Protein AF-A0A374BPC2-F1 (afdb_monomer_lite)

Foldseek 3Di:
DQADEPVNLVPDPDDPVQLVQLQAFQPVQPPDWDQDPQQFIDRPDDDGQAGPVCCVSGNVVCCRDCVHNGRQFLCPQPVSVPPPSRSSDHGDDVVCVVVVHHRHPVVVVVVVVVD

Sequence (115 aa):
MMCYSIQDILSMSVQCKEMIRNEWINFNYWGDLYINDKGDLMQNFNSVLGNLMDWSNVHLENLLSDESLWSMVRRKAKFCSRCLFRNVCPPVSYTEKVLDITFCEFFNDKNKYEM

pLDDT: mean 86.87, std 12.34, range [39.56, 95.69]

Radius of gyration: 16.73 Å; chains: 1; bounding box: 41×38×42 Å

Structure (mmCIF, N/CA/C/O backbone):
data_AF-A0A374BPC2-F1
#
_entry.id   AF-A0A374BPC2-F1
#
loop_
_atom_site.group_PDB
_atom_site.id
_atom_site.type_symbol
_atom_site.label_atom_id
_atom_site.label_alt_id
_atom_site.label_comp_id
_atom_site.label_asym_id
_atom_site.label_entity_id
_atom_site.label_seq_id
_atom_site.pdbx_PDB_ins_code
_atom_site.Cartn_x
_atom_site.Cartn_y
_atom_site.Cartn_z
_atom_site.occupancy
_atom_site.B_iso_or_equiv
_atom_site.auth_seq_id
_atom_site.auth_comp_id
_atom_site.auth_asym_id
_atom_site.auth_atom_id
_atom_site.pdbx_PDB_model_num
ATOM 1 N N . MET A 1 1 ? -18.213 12.174 4.230 1.00 53.31 1 MET A N 1
ATOM 2 C CA . MET A 1 1 ? -16.794 11.915 3.898 1.00 53.31 1 MET A CA 1
ATOM 3 C C . MET A 1 1 ? -16.577 10.419 4.062 1.00 53.31 1 MET A C 1
ATOM 5 O O . MET A 1 1 ? -17.046 9.909 5.066 1.00 53.31 1 MET A O 1
ATOM 9 N N . MET A 1 2 ? -15.991 9.701 3.094 1.00 68.75 2 MET A N 1
ATOM 10 C CA . MET A 1 2 ? -15.708 8.264 3.270 1.00 68.75 2 MET A CA 1
ATOM 11 C C . MET A 1 2 ? -14.602 8.112 4.322 1.00 68.75 2 ME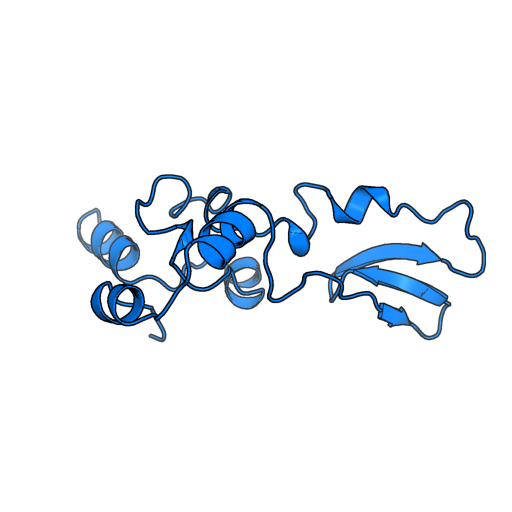T A C 1
ATOM 13 O O . MET A 1 2 ? -13.442 8.392 4.042 1.00 68.75 2 MET A O 1
ATOM 17 N N . CYS A 1 3 ? -14.964 7.763 5.551 1.00 85.50 3 CYS A N 1
ATOM 18 C CA . CYS A 1 3 ? -14.052 7.523 6.666 1.00 85.50 3 CYS A CA 1
ATOM 19 C C . CYS A 1 3 ? -14.531 6.285 7.418 1.00 85.50 3 CYS A C 1
ATOM 21 O O . CYS A 1 3 ? -15.731 6.042 7.473 1.00 85.50 3 CYS A O 1
ATOM 23 N N . TYR A 1 4 ? -13.602 5.516 7.984 1.00 88.81 4 TYR A N 1
ATOM 24 C CA . TYR A 1 4 ? -13.958 4.361 8.802 1.00 88.81 4 TYR A CA 1
ATOM 25 C C . TYR A 1 4 ? -14.275 4.807 10.230 1.00 88.81 4 TYR A C 1
ATOM 27 O O . TYR A 1 4 ? -13.432 5.435 10.891 1.00 88.81 4 TYR A O 1
ATOM 35 N N . SER A 1 5 ? -15.471 4.462 10.699 1.00 90.50 5 SER A N 1
ATOM 36 C CA . SER A 1 5 ? -15.852 4.550 12.105 1.00 90.50 5 SER A CA 1
ATOM 37 C C . SER A 1 5 ? -15.188 3.430 12.914 1.00 90.50 5 SER A C 1
ATOM 39 O O . SER A 1 5 ? -14.675 2.448 12.368 1.00 90.50 5 SER A O 1
ATOM 41 N N . ILE A 1 6 ? -15.216 3.535 14.246 1.00 88.19 6 ILE A N 1
ATOM 42 C CA . ILE A 1 6 ? -14.801 2.416 15.111 1.00 88.19 6 ILE A CA 1
ATOM 43 C C . ILE A 1 6 ? -15.689 1.192 14.858 1.00 88.19 6 ILE A C 1
ATOM 45 O O . ILE A 1 6 ? -15.188 0.070 14.857 1.00 88.19 6 ILE A O 1
ATOM 49 N N . GLN A 1 7 ? -16.985 1.400 14.613 1.00 90.81 7 GLN A N 1
ATOM 50 C CA . GLN A 1 7 ? -17.929 0.311 14.386 1.00 90.81 7 GLN A CA 1
ATOM 51 C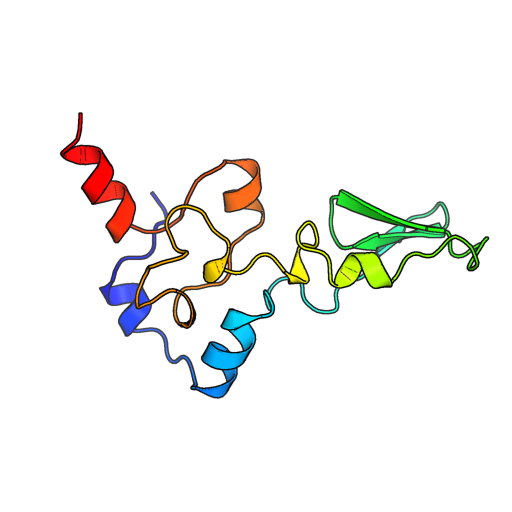 C . GLN A 1 7 ? -17.603 -0.449 13.097 1.00 90.81 7 GLN A C 1
ATOM 53 O O . GLN A 1 7 ? -17.617 -1.679 13.102 1.00 90.81 7 GLN A O 1
ATOM 58 N N . ASP A 1 8 ? -17.221 0.269 12.036 1.00 91.81 8 ASP A N 1
ATOM 59 C CA . ASP A 1 8 ? -16.768 -0.338 10.783 1.00 91.81 8 ASP A CA 1
ATOM 60 C C . ASP A 1 8 ? -15.535 -1.205 11.032 1.00 91.81 8 ASP A C 1
ATOM 62 O O . ASP A 1 8 ? -15.527 -2.372 10.652 1.00 91.81 8 ASP A O 1
ATOM 66 N N . ILE A 1 9 ? -14.534 -0.676 11.749 1.00 90.00 9 ILE A N 1
ATOM 67 C CA . ILE A 1 9 ? -13.292 -1.395 12.074 1.00 90.00 9 ILE A CA 1
ATOM 68 C C . ILE A 1 9 ? -13.577 -2.655 12.901 1.00 90.00 9 ILE A C 1
ATOM 70 O O . ILE A 1 9 ? -13.034 -3.716 12.606 1.00 90.00 9 ILE A O 1
ATOM 74 N N . LEU A 1 10 ? -14.431 -2.561 13.924 1.00 87.62 10 LEU A N 1
ATOM 75 C CA . LEU A 1 10 ? -14.784 -3.700 14.780 1.00 87.62 10 LEU A CA 1
ATOM 76 C C . LEU A 1 10 ? -15.639 -4.745 14.056 1.00 87.62 10 LEU A C 1
ATOM 78 O O . LEU A 1 10 ? -15.623 -5.913 14.438 1.00 87.62 10 LEU A O 1
ATOM 82 N N . SER A 1 11 ? -16.370 -4.341 13.017 1.00 91.00 11 SER A N 1
ATOM 83 C CA . SER A 1 11 ? -17.125 -5.263 12.166 1.00 91.00 11 SER A CA 1
ATOM 84 C C . SER A 1 11 ? -16.247 -6.013 11.157 1.00 91.00 11 SER A C 1
ATOM 86 O O . SER A 1 11 ? -16.705 -6.985 10.554 1.00 91.00 11 SER A O 1
ATOM 88 N N . MET A 1 12 ? -14.982 -5.607 10.977 1.00 88.00 12 MET A N 1
ATOM 89 C CA . MET A 1 12 ? -14.062 -6.287 10.069 1.00 88.00 12 MET A CA 1
ATOM 90 C C . MET A 1 12 ? -13.665 -7.659 10.627 1.00 88.00 12 MET A C 1
ATOM 92 O O . MET A 1 12 ? -13.125 -7.780 11.725 1.00 88.00 12 MET A O 1
ATOM 96 N N . SER A 1 13 ? -13.849 -8.709 9.829 1.00 87.81 13 SER A N 1
ATOM 97 C CA . SER A 1 13 ? -13.435 -10.072 10.171 1.00 87.81 13 SER A CA 1
ATOM 98 C C . SER A 1 13 ? -11.940 -10.304 9.895 1.00 87.81 13 SER A C 1
ATOM 100 O O . SER A 1 13 ? -11.586 -11.131 9.054 1.00 87.81 13 SER A O 1
ATOM 102 N N . VAL A 1 14 ? -11.059 -9.552 10.564 1.00 90.69 14 VAL A N 1
ATOM 103 C CA . VAL A 1 14 ? -9.599 -9.650 10.375 1.00 90.69 14 VAL A CA 1
ATOM 104 C C . VAL A 1 14 ? -9.019 -10.772 11.237 1.00 90.69 14 VAL A C 1
ATOM 106 O O . VAL A 1 14 ? -9.187 -10.799 12.455 1.00 90.69 14 VAL A O 1
ATOM 109 N N . GLN A 1 15 ? -8.299 -11.701 10.616 1.00 94.88 15 GLN A N 1
ATOM 110 C CA . GLN A 1 15 ? -7.614 -12.797 11.302 1.00 94.88 15 GLN A CA 1
ATOM 111 C C . GLN A 1 15 ? -6.268 -12.340 11.888 1.00 94.88 15 GLN A C 1
ATOM 113 O O . GLN A 1 15 ? -5.590 -11.481 11.325 1.00 94.88 15 GLN A O 1
ATOM 118 N N . CYS A 1 16 ? -5.787 -12.996 12.953 1.00 94.06 16 CYS A N 1
ATOM 119 C CA . CYS A 1 16 ? -4.487 -12.672 13.564 1.00 94.06 16 CYS A CA 1
ATOM 120 C C . CYS A 1 16 ? -3.324 -12.662 12.554 1.00 94.06 16 CYS A C 1
ATOM 122 O O . CYS A 1 16 ? -2.465 -11.785 12.607 1.00 94.06 16 CYS A O 1
ATOM 124 N N . LYS A 1 17 ? -3.310 -13.598 11.593 1.00 95.38 17 LYS A N 1
ATOM 125 C CA . LYS A 1 17 ? -2.288 -13.648 10.529 1.00 95.38 17 LYS A CA 1
ATOM 126 C C . LYS A 1 17 ? -2.284 -12.383 9.660 1.00 95.38 17 LYS A C 1
ATOM 128 O O . LYS A 1 17 ? -1.232 -11.930 9.223 1.00 95.38 17 LYS A O 1
ATOM 133 N N . GLU A 1 18 ? -3.460 -11.806 9.425 1.00 95.19 18 GLU A N 1
ATOM 134 C CA . GLU A 1 18 ? -3.625 -10.591 8.632 1.00 95.19 18 GLU A CA 1
ATOM 135 C C . GLU A 1 18 ? -3.186 -9.374 9.437 1.00 95.19 18 GLU A C 1
ATOM 137 O O . GLU A 1 18 ? -2.510 -8.512 8.890 1.00 95.19 18 GLU A O 1
ATOM 142 N N . MET A 1 19 ? -3.469 -9.348 10.743 1.00 94.94 19 MET A N 1
ATOM 143 C CA . MET A 1 19 ? -2.968 -8.303 11.640 1.00 94.94 19 MET A CA 1
ATOM 144 C C . MET A 1 19 ? -1.436 -8.281 11.688 1.00 94.94 19 MET A C 1
ATOM 146 O O . MET A 1 19 ? -0.841 -7.209 11.594 1.00 94.94 19 MET A O 1
ATOM 150 N N . ILE A 1 20 ? -0.798 -9.454 11.790 1.00 95.69 20 ILE A N 1
ATOM 151 C CA . ILE A 1 20 ? 0.668 -9.579 11.754 1.00 95.69 20 ILE A CA 1
ATOM 152 C C . ILE A 1 20 ? 1.202 -9.093 10.403 1.00 95.69 20 ILE A C 1
ATOM 154 O O . ILE A 1 20 ? 2.133 -8.297 10.367 1.00 95.69 20 ILE A O 1
ATOM 158 N N . ARG A 1 21 ? 0.596 -9.505 9.281 1.00 95.06 21 ARG A N 1
ATOM 159 C CA . ARG A 1 21 ? 0.987 -9.018 7.947 1.00 95.06 21 ARG A CA 1
ATOM 160 C C . ARG A 1 21 ? 0.876 -7.495 7.845 1.00 95.06 21 ARG A C 1
ATOM 162 O O . ARG A 1 21 ? 1.827 -6.851 7.413 1.00 95.06 21 ARG A O 1
ATOM 169 N N . ASN A 1 22 ? -0.261 -6.930 8.251 1.00 95.12 22 ASN A N 1
ATOM 170 C CA . ASN A 1 22 ? -0.561 -5.498 8.152 1.00 95.12 22 ASN A CA 1
ATOM 171 C C . ASN A 1 22 ? 0.395 -4.629 8.989 1.00 95.12 22 ASN A C 1
ATOM 173 O O . ASN A 1 22 ? 0.500 -3.427 8.749 1.00 95.12 22 ASN A O 1
ATOM 177 N N . GLU A 1 23 ? 1.099 -5.217 9.960 1.00 94.00 23 GLU A N 1
ATOM 178 C CA . GLU A 1 23 ? 2.145 -4.529 10.712 1.00 94.00 23 GLU A CA 1
ATOM 179 C C . GLU A 1 23 ? 3.373 -4.208 9.850 1.00 94.00 23 GLU A C 1
ATOM 181 O O . GLU A 1 23 ? 4.039 -3.199 10.082 1.00 94.00 23 GLU A O 1
ATOM 186 N N . TRP A 1 24 ? 3.672 -5.036 8.851 1.00 93.19 24 TRP A N 1
ATOM 187 C CA . TRP A 1 24 ? 4.914 -4.955 8.080 1.00 93.19 24 TRP A CA 1
ATOM 188 C C . TRP A 1 24 ? 4.688 -4.571 6.626 1.00 93.19 24 TRP A C 1
ATOM 190 O O . TRP A 1 24 ? 5.497 -3.838 6.060 1.00 93.19 24 TRP A O 1
ATOM 200 N N . ILE A 1 25 ? 3.594 -5.050 6.037 1.00 94.38 25 ILE A N 1
ATOM 201 C CA . ILE A 1 25 ? 3.335 -4.966 4.606 1.00 94.38 25 ILE A CA 1
ATOM 202 C C . ILE A 1 25 ? 1.924 -4.437 4.348 1.00 94.38 25 ILE A C 1
ATOM 204 O O . ILE A 1 25 ? 0.942 -4.876 4.949 1.00 94.38 25 ILE A O 1
ATOM 208 N N . ASN A 1 26 ? 1.812 -3.526 3.387 1.00 94.75 26 ASN A N 1
ATOM 209 C CA . ASN A 1 26 ? 0.550 -3.094 2.819 1.00 94.75 26 ASN A CA 1
ATOM 210 C C . ASN A 1 26 ? 0.108 -4.069 1.720 1.00 94.75 26 ASN A C 1
ATOM 212 O O . ASN A 1 26 ? 0.663 -4.084 0.621 1.00 94.75 26 ASN A O 1
ATOM 216 N N . PHE A 1 27 ? -0.911 -4.878 2.016 1.00 92.94 27 PHE A N 1
ATOM 217 C CA . PHE A 1 27 ? -1.368 -5.916 1.091 1.00 92.94 27 PHE A CA 1
ATOM 218 C C . PHE A 1 27 ? -2.014 -5.377 -0.191 1.00 92.94 27 PHE A C 1
ATOM 220 O O . PHE A 1 27 ? -2.117 -6.140 -1.142 1.00 92.94 27 PHE A O 1
ATOM 227 N N . ASN A 1 28 ? -2.421 -4.102 -0.240 1.00 92.50 28 ASN A N 1
ATOM 228 C CA . ASN A 1 28 ? -2.988 -3.508 -1.457 1.00 92.50 28 ASN A CA 1
ATOM 229 C C . ASN A 1 28 ? -1.950 -3.335 -2.574 1.00 92.50 28 ASN A C 1
ATOM 231 O O . ASN A 1 28 ? -2.343 -3.107 -3.708 1.00 92.50 28 ASN A O 1
ATOM 235 N N . TYR A 1 29 ? -0.656 -3.370 -2.240 1.00 92.06 29 TYR A N 1
ATOM 236 C CA . TYR A 1 29 ? 0.435 -3.124 -3.190 1.00 92.06 29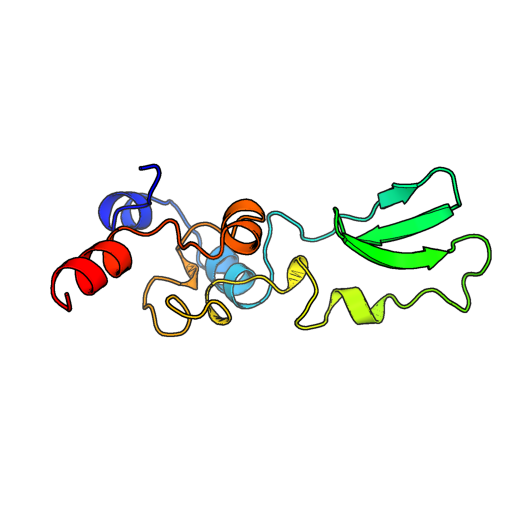 TYR A CA 1
ATOM 237 C C . TYR A 1 29 ? 1.471 -4.241 -3.212 1.00 92.06 29 TYR A C 1
ATOM 239 O O . TYR A 1 29 ? 2.371 -4.225 -4.050 1.00 92.06 29 TYR A O 1
ATOM 247 N N . TRP A 1 30 ? 1.426 -5.143 -2.230 1.00 92.00 30 TRP A N 1
ATOM 248 C CA . TRP A 1 30 ? 2.430 -6.180 -2.050 1.00 92.00 30 TRP A CA 1
ATOM 249 C C . TRP A 1 30 ? 2.519 -7.090 -3.272 1.00 92.00 30 TRP A C 1
ATOM 251 O O . TRP A 1 30 ? 1.520 -7.661 -3.694 1.00 92.00 30 TRP A O 1
ATOM 261 N N . GLY A 1 31 ? 3.739 -7.284 -3.772 1.00 89.88 31 GLY A N 1
ATOM 262 C CA . GLY A 1 31 ? 4.006 -8.157 -4.913 1.00 89.88 31 GLY A CA 1
ATOM 263 C C . GLY A 1 31 ? 3.764 -7.512 -6.279 1.00 89.88 31 GLY A C 1
ATOM 264 O O . GLY A 1 31 ? 4.180 -8.091 -7.278 1.00 89.88 31 GLY A O 1
ATOM 265 N N . ASP A 1 32 ? 3.178 -6.314 -6.336 1.00 88.38 32 ASP A N 1
ATOM 266 C CA . ASP A 1 32 ? 2.919 -5.642 -7.608 1.00 88.38 32 ASP A CA 1
ATOM 267 C C . ASP A 1 32 ? 4.186 -4.981 -8.164 1.00 88.38 32 ASP A C 1
ATOM 269 O O . ASP A 1 32 ? 4.803 -4.121 -7.523 1.00 88.38 32 ASP A O 1
ATOM 273 N N . LEU A 1 33 ? 4.529 -5.358 -9.395 1.00 90.56 33 LEU A N 1
ATOM 274 C CA . LEU A 1 33 ? 5.602 -4.800 -10.211 1.00 90.56 33 LEU A CA 1
ATOM 275 C C . LEU A 1 33 ? 5.082 -4.585 -11.631 1.00 90.56 33 LEU A C 1
ATOM 277 O O . LEU A 1 33 ? 4.323 -5.402 -12.150 1.00 90.56 33 LEU A O 1
ATOM 281 N N . TYR A 1 34 ? 5.522 -3.508 -12.267 1.00 90.50 34 TYR A N 1
ATOM 282 C CA . TYR A 1 34 ? 5.106 -3.132 -13.614 1.00 90.50 34 TYR A CA 1
ATOM 283 C C . TYR A 1 34 ? 6.333 -2.882 -14.473 1.00 90.50 34 TYR A C 1
ATOM 285 O O . TYR A 1 34 ? 7.367 -2.445 -13.976 1.00 90.50 34 TYR A O 1
ATOM 293 N N . ILE A 1 35 ? 6.207 -3.153 -15.765 1.00 91.62 35 ILE A N 1
ATOM 294 C CA . ILE A 1 35 ? 7.236 -2.850 -16.754 1.00 91.62 35 ILE A CA 1
ATOM 295 C C . ILE A 1 35 ? 6.577 -1.968 -17.805 1.00 91.62 35 ILE A C 1
ATOM 297 O O . ILE A 1 35 ? 5.525 -2.332 -18.336 1.00 91.62 35 ILE A O 1
ATOM 301 N N . ASN A 1 36 ? 7.157 -0.802 -18.072 1.00 92.06 36 ASN A N 1
ATOM 302 C CA . ASN A 1 36 ? 6.662 0.077 -19.129 1.00 92.06 36 ASN A CA 1
ATOM 303 C C . ASN A 1 36 ? 7.237 -0.313 -20.508 1.00 92.06 36 ASN A C 1
ATOM 305 O O . ASN A 1 36 ? 8.065 -1.214 -20.638 1.00 92.06 36 ASN A O 1
ATOM 309 N N . ASP A 1 37 ? 6.812 0.387 -21.557 1.00 93.38 37 ASP A N 1
ATOM 310 C CA . ASP A 1 37 ? 7.264 0.185 -22.941 1.00 93.38 37 ASP A CA 1
ATOM 311 C C . ASP A 1 37 ? 8.756 0.496 -23.173 1.00 93.38 37 ASP A C 1
ATOM 313 O O . ASP A 1 37 ? 9.324 0.077 -24.181 1.00 93.38 37 ASP A O 1
ATOM 317 N N . LYS A 1 38 ? 9.409 1.183 -22.230 1.00 93.25 38 LYS A N 1
ATOM 318 C CA . LYS A 1 38 ? 10.855 1.459 -22.229 1.00 93.25 38 LYS A CA 1
ATOM 319 C C . LYS A 1 38 ? 11.672 0.384 -21.508 1.00 93.25 38 LYS A C 1
ATOM 321 O O . LYS A 1 38 ? 12.900 0.460 -21.501 1.00 93.25 38 LYS A O 1
ATOM 326 N N . GLY A 1 39 ? 11.014 -0.604 -20.903 1.00 93.56 39 GLY A N 1
ATOM 327 C CA . GLY A 1 39 ? 11.656 -1.640 -20.099 1.00 93.56 39 GLY A CA 1
ATOM 328 C C . GLY A 1 39 ? 11.968 -1.214 -18.663 1.00 93.56 39 GLY A C 1
ATOM 329 O O . GLY A 1 39 ? 12.652 -1.961 -17.966 1.00 93.56 39 GLY A O 1
ATOM 330 N N . ASP A 1 40 ? 11.483 -0.056 -18.201 1.00 94.25 40 ASP A N 1
ATOM 331 C CA . ASP A 1 40 ? 11.672 0.363 -16.811 1.00 94.25 40 ASP A CA 1
ATOM 332 C C . ASP A 1 40 ? 10.844 -0.538 -15.897 1.00 94.25 40 ASP A C 1
ATOM 334 O O . ASP A 1 40 ? 9.624 -0.640 -16.049 1.00 94.25 40 ASP A O 1
ATOM 338 N N . LEU A 1 41 ? 11.508 -1.174 -14.934 1.00 93.69 41 LEU A N 1
ATOM 339 C CA . LEU A 1 41 ? 10.862 -1.915 -13.863 1.00 93.69 41 LEU A CA 1
ATOM 340 C C . LEU A 1 41 ? 10.404 -0.918 -12.800 1.00 93.69 41 LEU A C 1
ATOM 342 O O . LEU A 1 41 ? 11.206 -0.146 -12.282 1.00 93.69 41 LEU A O 1
ATOM 346 N N . MET A 1 42 ? 9.126 -0.939 -12.450 1.00 90.75 42 MET A N 1
ATOM 347 C CA . MET A 1 42 ? 8.505 0.029 -11.555 1.00 90.75 42 MET A CA 1
ATOM 348 C C . MET A 1 42 ? 7.713 -0.662 -10.453 1.00 90.75 42 MET A C 1
ATOM 350 O O . MET A 1 42 ? 7.055 -1.680 -10.671 1.00 90.75 42 MET A O 1
ATOM 354 N N . GLN A 1 43 ? 7.717 -0.058 -9.269 1.00 85.62 43 GLN A N 1
ATOM 355 C CA . GLN A 1 43 ? 6.804 -0.419 -8.196 1.00 85.62 43 GLN A CA 1
ATOM 356 C C . GLN A 1 43 ? 5.567 0.487 -8.246 1.00 85.62 43 GLN A C 1
ATOM 358 O O . GLN A 1 43 ? 5.631 1.660 -7.864 1.00 85.62 43 GLN A O 1
ATOM 363 N N . ASN A 1 44 ? 4.426 -0.063 -8.678 1.00 75.12 44 ASN A N 1
ATOM 364 C CA . ASN A 1 44 ? 3.171 0.688 -8.838 1.00 75.12 44 ASN A CA 1
ATOM 365 C C . ASN A 1 44 ? 3.391 2.026 -9.590 1.00 75.12 44 ASN A C 1
ATOM 367 O O . ASN A 1 44 ? 4.088 2.050 -10.601 1.00 75.12 44 ASN A O 1
ATOM 371 N N . PHE A 1 45 ? 2.790 3.133 -9.136 1.00 69.38 45 PHE A N 1
ATOM 372 C CA . PHE A 1 45 ? 2.684 4.372 -9.915 1.00 69.38 45 PHE A CA 1
ATOM 373 C C . PHE A 1 45 ? 3.934 5.264 -9.951 1.00 69.38 45 PHE A C 1
ATOM 375 O O . PHE A 1 45 ? 3.992 6.130 -10.817 1.00 69.38 45 PHE A O 1
ATOM 382 N N . ASN A 1 46 ? 4.913 5.108 -9.048 1.00 64.81 46 ASN A N 1
ATOM 383 C CA . ASN A 1 46 ? 5.835 6.226 -8.779 1.00 64.81 46 ASN A CA 1
ATOM 384 C C . ASN A 1 46 ? 7.333 5.913 -8.714 1.00 64.81 46 ASN A C 1
ATOM 386 O O . ASN A 1 46 ? 8.116 6.856 -8.800 1.00 64.81 46 ASN A O 1
ATOM 390 N N . SER A 1 47 ? 7.761 4.660 -8.558 1.00 81.31 47 SER A N 1
ATOM 391 C CA . SER A 1 47 ? 9.176 4.378 -8.273 1.00 81.31 47 SER A CA 1
ATOM 392 C C . SER A 1 47 ? 9.768 3.453 -9.322 1.00 81.31 47 SER A C 1
ATOM 394 O O . SER A 1 47 ? 9.465 2.261 -9.339 1.00 81.31 47 SER A O 1
ATOM 396 N N . VAL A 1 48 ? 10.611 4.011 -10.196 1.00 90.69 48 VAL A N 1
ATOM 397 C CA . VAL A 1 48 ? 11.461 3.230 -11.102 1.00 90.69 48 VAL A CA 1
ATOM 398 C C . VAL A 1 48 ? 12.540 2.549 -10.265 1.00 90.69 48 VAL A C 1
ATOM 400 O O . VAL A 1 48 ? 13.268 3.204 -9.523 1.00 90.69 48 VAL A O 1
ATOM 403 N N . LEU A 1 49 ? 12.610 1.228 -10.367 1.00 93.25 49 LEU A N 1
ATOM 404 C CA . LEU A 1 49 ? 13.583 0.375 -9.690 1.00 93.25 49 LEU A CA 1
ATOM 405 C C . LEU A 1 49 ? 14.817 0.125 -10.554 1.00 93.25 49 LEU A C 1
ATOM 407 O O . LEU A 1 49 ? 15.830 -0.309 -10.031 1.00 93.25 49 LEU A O 1
ATOM 411 N N . GLY A 1 50 ? 14.727 0.356 -11.859 1.00 94.19 50 GLY A N 1
ATOM 412 C CA . GLY A 1 50 ? 15.793 0.113 -12.824 1.00 94.19 50 GLY A CA 1
ATOM 413 C C . GLY A 1 50 ? 15.208 -0.195 -14.195 1.00 94.19 50 GLY A C 1
ATOM 414 O O . GLY A 1 50 ? 14.015 0.013 -14.419 1.00 94.19 50 GLY A O 1
ATOM 415 N N . ASN A 1 51 ? 16.022 -0.725 -15.103 1.00 95.44 51 ASN A N 1
ATOM 416 C CA . ASN A 1 51 ? 15.590 -1.082 -16.452 1.00 95.44 51 ASN A CA 1
ATOM 417 C C . ASN A 1 51 ? 15.976 -2.531 -16.777 1.00 95.44 51 ASN A C 1
ATOM 419 O O . ASN A 1 51 ? 17.095 -2.955 -16.514 1.00 95.44 51 ASN A O 1
ATOM 423 N N . LEU A 1 52 ? 15.063 -3.306 -17.363 1.00 93.31 52 LEU A N 1
ATOM 424 C CA . LEU A 1 52 ? 15.296 -4.719 -17.684 1.00 93.31 52 LEU A CA 1
ATOM 425 C C . LEU A 1 52 ? 16.369 -4.941 -18.751 1.00 93.31 52 LEU A C 1
ATOM 427 O O . LEU A 1 52 ? 16.952 -6.023 -18.807 1.00 93.31 52 LEU A O 1
ATOM 431 N N . MET A 1 53 ? 16.635 -3.937 -19.586 1.00 94.31 53 MET A N 1
ATOM 432 C CA . MET A 1 53 ? 17.705 -3.989 -20.582 1.00 94.31 53 MET A CA 1
ATOM 433 C C . MET A 1 53 ? 19.094 -3.839 -19.942 1.00 94.31 53 MET A C 1
ATOM 435 O O . MET A 1 53 ? 20.087 -4.221 -20.556 1.00 94.31 53 MET A O 1
ATOM 439 N N . ASP A 1 54 ? 19.162 -3.328 -18.708 1.00 94.94 54 ASP A N 1
ATOM 440 C CA . ASP A 1 54 ? 20.366 -3.244 -17.882 1.00 94.94 54 ASP A CA 1
ATOM 441 C C . ASP A 1 54 ? 20.058 -3.713 -16.453 1.00 94.94 54 ASP A C 1
ATOM 443 O O . ASP A 1 54 ? 19.882 -2.930 -15.517 1.00 94.94 54 ASP A O 1
ATOM 447 N N . TRP A 1 55 ? 20.006 -5.036 -16.287 1.00 90.94 55 TRP A N 1
ATOM 448 C CA . TRP A 1 55 ? 19.693 -5.666 -15.004 1.00 90.94 55 TRP A CA 1
ATOM 449 C C . TRP A 1 55 ? 20.640 -5.251 -13.864 1.00 90.94 55 TRP A C 1
ATOM 451 O O . TRP A 1 55 ? 20.265 -5.317 -12.697 1.00 90.94 55 TRP A O 1
ATOM 461 N N . SER A 1 56 ? 21.861 -4.805 -14.178 1.00 93.44 56 SER A N 1
ATOM 462 C CA . SER A 1 56 ? 22.828 -4.367 -13.164 1.00 93.44 56 SER A CA 1
ATOM 463 C C . SER A 1 56 ? 22.403 -3.090 -12.429 1.00 93.44 56 SER A C 1
ATOM 465 O O . SER A 1 56 ? 22.859 -2.845 -11.314 1.00 93.44 56 SER A O 1
ATOM 467 N N . ASN A 1 57 ? 21.487 -2.324 -13.024 1.00 92.31 57 ASN A N 1
ATOM 468 C CA . ASN A 1 57 ? 20.898 -1.097 -12.491 1.00 92.31 57 ASN A CA 1
ATOM 469 C C . ASN A 1 57 ? 19.518 -1.345 -11.842 1.00 92.31 57 ASN A C 1
ATOM 471 O O . ASN A 1 57 ? 18.750 -0.421 -11.596 1.00 92.31 57 ASN A O 1
ATOM 475 N N . VAL A 1 58 ? 19.141 -2.607 -11.612 1.00 94.56 58 VAL A N 1
ATOM 476 C CA . VAL A 1 58 ? 17.873 -2.942 -10.957 1.00 94.56 58 VAL A CA 1
ATOM 477 C C . VAL A 1 58 ? 18.069 -3.045 -9.445 1.00 94.56 58 VAL A C 1
ATOM 479 O O . VAL A 1 58 ? 18.668 -3.986 -8.934 1.00 94.56 58 VAL A O 1
ATOM 482 N N . HIS A 1 59 ? 17.478 -2.093 -8.732 1.00 92.75 59 HIS A N 1
ATOM 483 C CA . HIS A 1 59 ? 17.526 -1.924 -7.284 1.00 92.75 59 HIS A CA 1
ATOM 484 C C . HIS A 1 59 ? 16.300 -2.541 -6.595 1.00 92.75 59 HIS A C 1
ATOM 486 O O . HIS A 1 59 ? 15.419 -1.838 -6.088 1.00 92.75 59 HIS A O 1
ATOM 492 N N . LEU A 1 60 ? 16.208 -3.877 -6.587 1.00 91.44 60 LEU A N 1
ATOM 493 C CA . LEU A 1 60 ? 15.093 -4.593 -5.943 1.00 91.44 60 LEU A CA 1
ATOM 494 C C . LEU A 1 60 ? 15.021 -4.348 -4.429 1.00 91.44 60 LEU A C 1
ATOM 496 O O . LEU A 1 60 ? 13.946 -4.443 -3.844 1.00 91.44 60 LEU A O 1
ATOM 500 N N . GLU A 1 61 ? 16.131 -3.997 -3.785 1.00 91.25 61 GLU A N 1
ATOM 501 C CA . GLU A 1 61 ? 16.191 -3.623 -2.373 1.00 91.25 61 GLU A CA 1
ATOM 502 C C . GLU A 1 61 ? 15.269 -2.443 -2.029 1.00 91.25 61 GLU A C 1
ATOM 504 O O . GLU A 1 61 ? 14.710 -2.395 -0.928 1.00 91.25 61 GLU A O 1
ATOM 509 N N . ASN A 1 62 ? 15.013 -1.543 -2.987 1.00 90.50 62 ASN A N 1
ATOM 510 C CA . ASN A 1 62 ? 14.131 -0.395 -2.787 1.00 90.50 62 ASN A CA 1
ATOM 511 C C . ASN A 1 62 ? 12.676 -0.812 -2.539 1.00 90.50 62 ASN A C 1
ATOM 513 O O . ASN A 1 62 ? 11.932 -0.063 -1.905 1.00 90.50 62 ASN A O 1
ATOM 517 N N . LEU A 1 63 ? 12.283 -2.030 -2.932 1.00 89.44 63 LEU A N 1
ATOM 518 C CA . LEU A 1 63 ? 10.968 -2.603 -2.631 1.00 89.44 63 LEU A CA 1
ATOM 519 C C . LEU A 1 63 ? 10.708 -2.764 -1.132 1.00 89.44 63 LEU A C 1
ATOM 521 O O . LEU A 1 63 ? 9.552 -2.770 -0.702 1.00 89.44 63 LEU A O 1
ATOM 525 N N . LEU A 1 64 ? 11.765 -2.870 -0.328 1.00 87.69 64 LEU A N 1
ATOM 526 C CA . LEU A 1 64 ? 11.687 -3.026 1.123 1.00 87.69 64 LEU A CA 1
ATOM 527 C C . LEU A 1 64 ? 11.956 -1.714 1.878 1.00 87.69 64 LEU A C 1
ATOM 529 O O . LEU A 1 64 ? 11.927 -1.705 3.108 1.00 87.69 64 LEU A O 1
ATOM 533 N N . SER A 1 65 ? 12.194 -0.612 1.161 1.00 89.19 65 SER A N 1
ATOM 534 C CA . SER A 1 65 ? 12.479 0.699 1.752 1.00 89.19 65 SER A CA 1
ATOM 535 C C . SER A 1 65 ? 11.258 1.324 2.441 1.00 89.19 65 SER A C 1
ATOM 537 O O . SER A 1 65 ? 10.109 0.939 2.215 1.00 89.19 65 SER A O 1
ATOM 539 N N . ASP A 1 66 ? 11.480 2.353 3.260 1.00 86.25 66 ASP A N 1
ATOM 540 C CA . ASP A 1 66 ? 10.389 3.121 3.875 1.00 86.25 66 ASP A CA 1
ATOM 541 C C . ASP A 1 66 ? 9.562 3.931 2.860 1.00 86.25 66 ASP A C 1
ATOM 543 O O . ASP A 1 66 ? 8.411 4.268 3.134 1.00 86.25 66 ASP A O 1
ATOM 547 N N . GLU A 1 67 ? 10.111 4.189 1.673 1.00 84.75 67 GLU A N 1
ATOM 548 C CA . GLU A 1 67 ? 9.447 4.937 0.600 1.00 84.75 67 GLU A CA 1
ATOM 549 C C . GLU A 1 67 ? 8.537 4.051 -0.267 1.00 84.75 67 GLU A C 1
ATOM 551 O O . GLU A 1 67 ? 7.567 4.536 -0.864 1.00 84.75 67 GLU A O 1
ATOM 556 N N . SER A 1 68 ? 8.820 2.744 -0.275 1.00 89.69 68 SER A N 1
ATOM 557 C CA . SER A 1 68 ? 8.052 1.693 -0.940 1.00 89.69 68 SER A CA 1
ATOM 558 C C . SER A 1 68 ? 6.581 1.689 -0.529 1.00 89.69 68 SER A C 1
ATOM 560 O O . SER A 1 68 ? 6.228 1.739 0.653 1.00 89.69 68 SER A O 1
ATOM 562 N N . LEU A 1 69 ? 5.697 1.503 -1.511 1.00 90.88 69 LEU A N 1
ATOM 563 C CA . LEU A 1 69 ? 4.268 1.318 -1.246 1.00 90.88 69 LEU A CA 1
ATOM 564 C C . LEU A 1 69 ? 3.976 0.021 -0.482 1.00 90.88 69 LEU A C 1
ATOM 566 O O . LEU A 1 69 ? 2.992 -0.037 0.254 1.00 90.88 69 LEU A O 1
ATOM 570 N N . TRP A 1 70 ? 4.849 -0.988 -0.574 1.00 92.56 70 TRP A N 1
ATOM 571 C CA . TRP A 1 70 ? 4.741 -2.198 0.247 1.00 92.56 70 TRP A CA 1
ATOM 572 C C . TRP A 1 70 ? 4.903 -1.888 1.730 1.00 92.56 70 TRP A C 1
ATOM 574 O O . TRP A 1 70 ? 4.281 -2.540 2.561 1.00 92.56 70 TRP A O 1
ATOM 584 N N . SER A 1 71 ? 5.696 -0.877 2.075 1.00 91.50 71 SER A N 1
ATOM 585 C CA . SER A 1 71 ? 5.980 -0.516 3.461 1.00 91.50 71 SER A CA 1
ATOM 586 C C . SER A 1 71 ? 5.006 0.542 4.010 1.00 91.50 71 SER A C 1
ATOM 588 O O . SER A 1 71 ? 5.114 0.957 5.169 1.00 91.50 71 SER A O 1
ATOM 590 N N . MET A 1 72 ? 4.008 0.938 3.206 1.00 92.81 72 MET A N 1
ATOM 591 C CA . MET A 1 72 ? 2.997 1.948 3.527 1.00 92.81 72 MET A CA 1
ATOM 592 C C . MET A 1 72 ? 1.924 1.406 4.485 1.00 92.81 72 MET A C 1
ATOM 594 O O . MET A 1 72 ? 0.754 1.248 4.140 1.00 92.81 72 MET A O 1
ATOM 598 N N . VAL A 1 73 ? 2.326 1.091 5.709 1.00 95.19 73 VAL A N 1
ATOM 599 C CA . VAL A 1 73 ? 1.465 0.525 6.753 1.00 95.19 73 VAL A CA 1
ATOM 600 C C . VAL A 1 73 ? 1.020 1.578 7.765 1.00 95.19 73 VAL A C 1
ATOM 602 O O . VAL A 1 73 ? 1.709 2.568 8.017 1.00 95.19 73 VAL A O 1
ATOM 605 N N . ARG A 1 74 ? -0.121 1.340 8.424 1.00 94.75 74 ARG A N 1
ATOM 606 C CA . ARG A 1 74 ? -0.711 2.271 9.405 1.00 94.75 74 ARG A CA 1
ATOM 607 C C . ARG A 1 74 ? 0.237 2.603 10.561 1.00 94.75 74 ARG A C 1
ATOM 609 O O . ARG A 1 74 ? 0.194 3.722 11.062 1.00 94.75 74 ARG A O 1
ATOM 616 N N . ARG A 1 75 ? 1.138 1.691 10.956 1.00 93.38 75 ARG A N 1
ATOM 617 C CA . ARG A 1 75 ? 2.134 1.968 12.011 1.00 93.38 75 ARG A CA 1
ATOM 618 C C . ARG A 1 75 ? 3.128 3.084 11.654 1.00 93.38 75 ARG A C 1
ATOM 620 O O . ARG A 1 75 ? 3.677 3.692 12.565 1.00 93.38 75 ARG A O 1
ATOM 627 N N . LYS A 1 76 ? 3.355 3.348 10.361 1.00 91.81 76 LYS A N 1
ATOM 628 C CA . LYS A 1 76 ? 4.225 4.433 9.876 1.00 91.81 76 LYS A CA 1
ATOM 629 C C . LYS A 1 76 ? 3.449 5.718 9.564 1.00 91.81 76 LYS A C 1
ATOM 631 O O . LYS A 1 76 ? 4.054 6.768 9.391 1.00 91.81 76 LYS A O 1
ATOM 636 N N . ALA A 1 77 ? 2.117 5.661 9.514 1.00 89.44 77 ALA A N 1
ATOM 637 C CA . ALA A 1 77 ? 1.291 6.839 9.273 1.00 89.44 77 ALA A CA 1
ATOM 638 C C . ALA A 1 77 ? 1.244 7.737 10.520 1.00 89.44 77 ALA A C 1
ATOM 640 O O . ALA A 1 77 ? 1.045 7.253 11.638 1.00 89.44 77 ALA A O 1
ATOM 641 N N . LYS A 1 78 ? 1.379 9.054 10.316 1.00 83.88 78 LYS A N 1
ATOM 642 C CA . LYS A 1 78 ? 1.514 10.083 11.366 1.00 83.88 78 LYS A CA 1
ATOM 643 C C . LYS A 1 78 ? 0.525 9.895 12.522 1.00 83.88 78 LYS A C 1
ATOM 645 O O 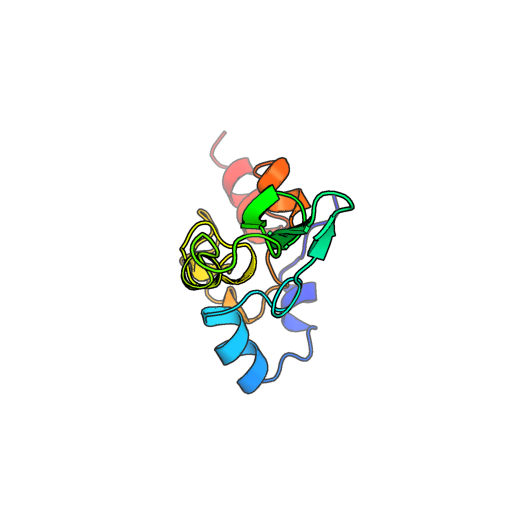. LYS A 1 78 ? 0.938 9.752 13.672 1.00 83.88 78 LYS A O 1
ATOM 650 N N . PHE A 1 79 ? -0.766 9.818 12.208 1.00 83.88 79 PHE A N 1
ATOM 651 C CA . PHE A 1 79 ? -1.836 9.728 13.206 1.00 83.88 79 PHE A CA 1
ATOM 652 C C . PHE A 1 79 ? -2.099 8.291 13.682 1.00 83.88 79 PHE A C 1
ATOM 654 O O . PHE A 1 79 ? -2.431 8.069 14.842 1.00 83.88 79 PHE A O 1
ATOM 661 N N . CYS A 1 80 ? -1.892 7.286 12.828 1.00 91.38 80 CYS A N 1
ATOM 662 C CA . CYS A 1 80 ? -2.205 5.893 13.159 1.00 91.38 80 CYS A CA 1
ATOM 663 C C . CYS A 1 80 ? -1.070 5.146 13.880 1.00 91.38 80 CYS A C 1
ATOM 665 O O . CYS A 1 80 ? -1.320 4.073 14.430 1.00 91.38 80 CYS A O 1
ATOM 667 N N . SER A 1 81 ? 0.148 5.695 13.924 1.00 90.44 81 SER A N 1
ATOM 668 C CA . SER A 1 81 ? 1.341 5.028 14.473 1.00 90.44 81 SER A CA 1
ATOM 669 C C . SER A 1 81 ? 1.150 4.474 15.889 1.00 90.44 81 SER A C 1
ATOM 671 O O . SER A 1 81 ? 1.613 3.376 16.203 1.00 90.44 81 SER A O 1
ATOM 673 N N . ARG A 1 82 ? 0.393 5.184 16.732 1.00 88.81 82 ARG A N 1
ATOM 674 C CA . ARG A 1 82 ? 0.085 4.808 18.124 1.00 88.81 82 ARG A CA 1
ATOM 675 C C . ARG A 1 82 ? -1.353 4.315 18.333 1.00 88.81 82 ARG A C 1
ATOM 677 O O . ARG A 1 82 ? -1.759 4.096 19.468 1.00 88.81 82 ARG A O 1
ATOM 684 N N . CYS A 1 83 ? -2.134 4.155 17.267 1.00 90.94 83 CYS A N 1
ATOM 685 C CA . CYS A 1 83 ? -3.517 3.696 17.363 1.00 90.94 83 CYS A CA 1
ATOM 686 C C . CYS A 1 83 ? -3.576 2.202 17.724 1.00 90.94 83 CYS A C 1
ATOM 688 O O . CYS A 1 83 ? -2.876 1.392 17.114 1.00 90.94 83 CYS A O 1
ATOM 690 N N . LEU A 1 84 ? -4.457 1.832 18.661 1.00 90.44 84 LEU A N 1
ATOM 691 C CA . LEU A 1 84 ? -4.689 0.436 19.057 1.00 90.44 84 LEU A CA 1
ATOM 692 C C . LEU A 1 84 ? -5.168 -0.425 17.878 1.00 90.44 84 LEU A C 1
ATOM 694 O O . LEU A 1 84 ? -4.773 -1.578 17.740 1.00 90.44 84 LEU A O 1
ATOM 698 N N . PHE A 1 85 ? -5.975 0.160 16.992 1.00 91.38 85 PHE A N 1
ATOM 699 C CA . PHE A 1 85 ? -6.576 -0.538 15.858 1.00 91.38 85 PHE A CA 1
ATOM 700 C C . PHE A 1 85 ? -5.697 -0.553 14.603 1.00 91.38 85 PHE A C 1
ATOM 702 O O . PHE A 1 85 ? -6.120 -1.077 13.581 1.00 91.38 85 PHE A O 1
ATOM 709 N N . ARG A 1 86 ? -4.470 -0.011 14.640 1.00 92.56 86 ARG A N 1
ATOM 710 C CA . ARG A 1 86 ? -3.646 0.214 13.433 1.00 92.56 86 ARG A CA 1
ATOM 711 C C . ARG A 1 86 ? -3.433 -1.032 12.561 1.00 92.56 86 ARG A C 1
ATOM 713 O O . ARG A 1 86 ? -3.374 -0.896 11.346 1.00 92.56 86 ARG A O 1
ATOM 720 N N . ASN A 1 87 ? -3.346 -2.221 13.162 1.00 94.12 87 ASN A N 1
ATOM 721 C CA . ASN A 1 87 ? -3.144 -3.482 12.436 1.00 94.12 87 ASN A CA 1
ATOM 722 C C . ASN A 1 87 ? -4.468 -4.145 11.994 1.00 94.12 87 ASN A C 1
ATOM 724 O O . ASN A 1 87 ? -4.444 -5.086 11.203 1.00 94.12 87 ASN A O 1
ATOM 728 N N . VAL A 1 88 ? -5.607 -3.656 12.496 1.00 93.62 88 VAL A N 1
ATOM 729 C CA . VAL A 1 88 ? -6.968 -4.091 12.126 1.00 93.62 88 VAL A CA 1
ATOM 730 C C . VAL A 1 88 ? -7.547 -3.192 11.035 1.00 93.62 88 VAL A C 1
ATOM 732 O O . VAL A 1 88 ? -8.244 -3.677 10.151 1.00 93.62 88 VAL A O 1
ATOM 735 N N . CYS A 1 89 ? -7.234 -1.892 11.072 1.00 93.06 89 CYS A N 1
ATOM 736 C CA . CYS A 1 89 ? -7.693 -0.926 10.084 1.00 93.06 89 CYS A CA 1
ATOM 737 C C . CYS A 1 89 ? -7.367 -1.369 8.646 1.00 93.06 89 CYS A C 1
ATOM 739 O O . CYS A 1 89 ? -6.315 -1.976 8.411 1.00 93.06 89 CYS A O 1
ATOM 741 N N . PRO A 1 90 ? -8.192 -0.965 7.663 1.00 92.19 90 PRO A N 1
ATOM 742 C CA . PRO A 1 90 ? -7.869 -1.139 6.253 1.00 92.19 90 PRO A CA 1
ATOM 743 C C . PRO A 1 90 ? -6.482 -0.563 5.923 1.00 92.19 90 PRO A C 1
ATOM 745 O O . PRO A 1 90 ? -6.083 0.447 6.527 1.00 92.19 90 PRO A O 1
ATOM 748 N N . PRO A 1 91 ? -5.736 -1.146 4.967 1.00 93.00 91 PRO A N 1
ATOM 749 C CA . PRO A 1 91 ? -4.422 -0.634 4.601 1.00 93.00 91 PRO A CA 1
ATOM 750 C C . PRO A 1 91 ? -4.492 0.814 4.140 1.00 93.00 91 PRO A C 1
ATOM 752 O O . PRO A 1 91 ? -5.535 1.294 3.693 1.00 93.00 91 PRO A O 1
ATOM 755 N N . VAL A 1 92 ? -3.368 1.516 4.250 1.00 93.19 92 VAL A N 1
ATOM 756 C CA . VAL A 1 92 ? -3.265 2.882 3.736 1.00 93.19 92 VAL A CA 1
ATOM 757 C C . VAL A 1 92 ? -3.491 2.840 2.225 1.00 93.19 92 VAL A C 1
ATOM 759 O O . VAL A 1 92 ? -2.885 2.031 1.516 1.00 93.19 92 VAL A O 1
ATOM 762 N N . SER A 1 93 ? -4.388 3.677 1.722 1.00 91.81 93 SER A N 1
ATOM 763 C CA . SER A 1 93 ? -4.602 3.831 0.283 1.00 91.81 93 SER A CA 1
ATOM 764 C C . SER A 1 93 ? -3.614 4.838 -0.314 1.00 91.81 93 SER A C 1
ATOM 766 O O . SER A 1 93 ? -3.094 5.714 0.374 1.00 91.81 93 SER A O 1
ATOM 768 N N . TYR A 1 94 ? -3.357 4.741 -1.615 1.00 89.19 94 TYR A N 1
ATOM 769 C CA . TYR A 1 94 ? -2.503 5.69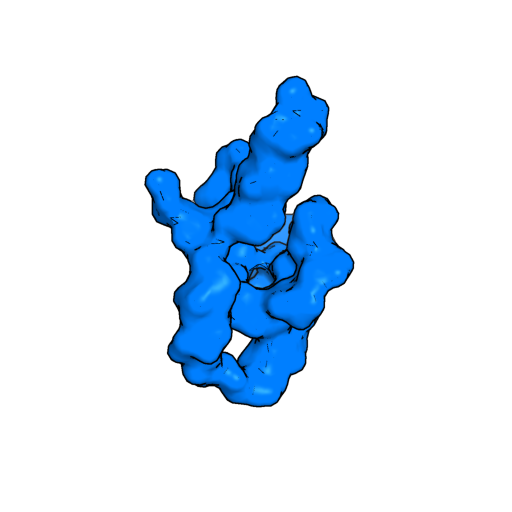4 -2.316 1.00 89.19 94 TYR A CA 1
ATOM 770 C C . TYR A 1 94 ? -3.154 7.082 -2.329 1.00 89.19 94 TYR A C 1
ATOM 772 O O . TYR A 1 94 ? -2.471 8.088 -2.178 1.00 89.19 94 TYR A O 1
ATOM 780 N N . THR A 1 95 ? -4.487 7.133 -2.391 1.00 90.38 95 THR A N 1
ATOM 781 C CA . THR A 1 95 ? -5.273 8.362 -2.246 1.00 90.38 95 THR A CA 1
ATOM 782 C C . THR A 1 95 ? -5.014 9.068 -0.913 1.00 90.38 95 THR A C 1
ATOM 784 O O . THR A 1 95 ? -4.811 10.277 -0.918 1.00 90.38 95 THR A O 1
ATOM 787 N N . GLU A 1 96 ? -4.956 8.341 0.210 1.00 90.88 96 GLU A N 1
ATOM 788 C CA . GLU A 1 96 ? -4.583 8.922 1.514 1.00 90.88 96 GLU A CA 1
ATOM 789 C C . GLU A 1 96 ? -3.187 9.548 1.483 1.00 90.88 96 GLU A C 1
ATOM 791 O O . GLU A 1 96 ? -3.009 10.652 1.989 1.00 90.88 96 GLU A O 1
ATOM 796 N N . LYS A 1 97 ? -2.216 8.882 0.841 1.00 87.06 97 LYS A N 1
ATOM 797 C CA . LYS A 1 97 ? -0.848 9.403 0.680 1.00 87.06 97 LYS A CA 1
ATOM 798 C C . LYS A 1 97 ? -0.810 10.671 -0.178 1.00 87.06 97 LYS A C 1
ATOM 800 O O . LYS A 1 97 ? -0.137 11.622 0.196 1.00 87.06 97 LYS A O 1
ATOM 805 N N . VAL A 1 98 ? -1.511 10.692 -1.314 1.00 88.25 98 VAL A N 1
ATOM 806 C CA . VAL A 1 98 ? -1.517 11.835 -2.250 1.00 88.25 98 VAL A CA 1
ATOM 807 C C . VAL A 1 98 ? -2.221 13.055 -1.657 1.00 88.25 98 VAL A C 1
ATOM 809 O O . VAL A 1 98 ? -1.783 14.179 -1.881 1.00 88.25 98 VAL A O 1
ATOM 812 N N . LEU A 1 99 ? -3.309 12.842 -0.917 1.00 89.25 99 LEU A N 1
ATOM 813 C CA . LEU A 1 99 ? -4.097 13.923 -0.321 1.00 89.25 99 LEU A CA 1
ATOM 814 C C . LEU A 1 99 ? -3.613 14.334 1.079 1.00 89.25 99 LEU A C 1
ATOM 816 O O . LEU A 1 99 ? -4.155 15.285 1.632 1.00 89.25 99 LEU A O 1
ATOM 820 N N . ASP A 1 100 ? -2.640 13.622 1.653 1.00 87.19 100 ASP A N 1
ATOM 821 C CA . ASP A 1 100 ? -2.188 13.764 3.047 1.00 87.19 100 ASP A CA 1
ATOM 822 C C . ASP A 1 100 ? -3.349 13.743 4.065 1.00 87.19 100 ASP A C 1
ATOM 824 O O . ASP A 1 100 ? -3.421 14.522 5.015 1.00 87.19 100 ASP A O 1
ATOM 828 N N . ILE A 1 101 ? -4.299 12.825 3.852 1.00 87.50 101 ILE A N 1
ATOM 829 C CA . ILE A 1 101 ? -5.457 12.610 4.732 1.00 87.50 101 ILE A CA 1
ATOM 830 C C . ILE A 1 101 ? -5.456 11.196 5.301 1.00 87.50 101 ILE A C 1
ATOM 832 O O . ILE A 1 101 ? -4.867 10.272 4.750 1.00 87.50 101 ILE A O 1
ATOM 836 N N . THR A 1 102 ? -6.166 11.005 6.411 1.00 89.94 102 THR A N 1
ATOM 837 C CA . THR A 1 102 ? -6.436 9.677 6.974 1.00 89.94 102 THR A CA 1
ATOM 838 C C . THR A 1 102 ? -7.939 9.424 6.961 1.00 89.94 102 THR A C 1
ATOM 840 O O . THR A 1 102 ? -8.703 10.196 7.540 1.00 89.94 102 THR A O 1
ATOM 843 N N . PHE A 1 103 ? -8.377 8.324 6.346 1.00 90.69 103 PHE A N 1
ATOM 844 C CA . PHE A 1 103 ? -9.791 7.938 6.299 1.00 90.69 103 PHE A CA 1
ATOM 845 C C . PHE A 1 103 ? -10.251 7.301 7.619 1.00 90.69 103 PHE A C 1
ATOM 847 O O . PHE A 1 103 ? -10.640 6.140 7.665 1.00 90.69 103 PHE A O 1
ATOM 854 N N . CYS A 1 104 ? -10.198 8.047 8.723 1.00 89.38 104 CYS A N 1
ATOM 855 C CA . CYS A 1 104 ? -10.568 7.561 10.051 1.00 89.38 104 CYS A CA 1
ATOM 856 C C . CYS A 1 104 ? -11.327 8.628 10.841 1.00 89.38 104 CYS A C 1
ATOM 858 O O . CYS A 1 104 ? -10.816 9.724 11.072 1.00 89.38 104 CYS A O 1
ATOM 860 N N . GLU A 1 105 ? -12.528 8.290 11.309 1.00 86.69 105 GLU A N 1
ATOM 861 C CA . GLU A 1 105 ? -13.362 9.215 12.085 1.00 86.69 105 GLU A CA 1
ATOM 862 C C . GLU A 1 105 ? -12.749 9.545 13.454 1.00 86.69 105 GLU A C 1
ATOM 864 O O . GLU A 1 105 ? -12.764 10.700 13.873 1.00 86.69 105 GLU A O 1
ATOM 869 N N . PHE A 1 106 ? -12.100 8.570 14.103 1.00 76.56 106 PHE A N 1
ATOM 870 C CA . PHE A 1 106 ? -11.507 8.727 15.440 1.00 76.56 106 PHE A CA 1
ATOM 871 C C . PHE A 1 106 ? -10.485 9.871 15.545 1.00 76.56 106 PHE A C 1
ATOM 873 O O . PHE A 1 106 ? -10.339 10.482 16.603 1.00 76.56 106 PHE A O 1
ATOM 880 N N . PHE A 1 107 ? -9.756 10.158 14.464 1.00 70.94 107 PHE A N 1
ATOM 881 C CA . PHE A 1 107 ? -8.790 11.260 14.424 1.00 70.94 107 PHE A CA 1
ATOM 882 C C . PHE A 1 107 ? -9.400 12.557 13.897 1.00 70.94 107 PHE A C 1
ATOM 884 O O . PHE A 1 107 ? -9.043 13.630 14.381 1.00 70.94 107 PHE A O 1
ATOM 891 N N . ASN A 1 108 ? -10.346 12.466 12.962 1.00 63.84 108 ASN A N 1
ATOM 892 C CA . ASN A 1 108 ? -11.035 13.641 12.434 1.00 63.84 108 ASN A CA 1
ATOM 893 C C . ASN A 1 108 ? -11.870 14.357 13.505 1.00 63.84 108 ASN A C 1
ATOM 895 O O . ASN A 1 108 ? -11.983 15.580 13.454 1.00 63.84 108 ASN A O 1
ATOM 899 N N . ASP A 1 109 ? -12.383 13.640 14.509 1.00 57.12 109 ASP A N 1
ATOM 900 C CA . ASP A 1 109 ? -13.078 14.274 15.632 1.00 57.12 109 ASP A CA 1
ATOM 901 C C . ASP A 1 109 ? -12.130 14.923 16.652 1.00 57.12 109 ASP A C 1
ATOM 903 O O . ASP A 1 109 ? -12.494 15.939 17.232 1.00 57.12 109 ASP A O 1
ATOM 907 N N . LYS A 1 110 ? -10.889 14.446 16.835 1.00 53.66 110 LYS A N 1
ATOM 908 C CA . LYS A 1 110 ? -9.927 15.117 17.737 1.00 53.66 110 LYS A CA 1
ATOM 909 C C . LYS A 1 110 ? -9.502 16.496 17.227 1.00 53.66 110 LYS A C 1
ATOM 911 O O . LYS A 1 110 ? -9.405 17.426 18.017 1.00 53.66 110 LYS A O 1
ATOM 916 N N . ASN A 1 111 ? -9.351 16.651 15.912 1.00 51.47 111 ASN A N 1
ATOM 917 C CA . ASN A 1 111 ? -9.032 17.944 15.297 1.00 51.47 111 ASN A CA 1
ATOM 918 C C . ASN A 1 111 ? -10.201 18.949 15.336 1.00 51.47 111 ASN A C 1
ATOM 920 O O . ASN A 1 111 ? -9.971 20.139 15.156 1.00 51.47 111 ASN A O 1
ATOM 924 N N . LYS A 1 112 ? -11.449 18.511 15.575 1.00 43.62 112 LYS A N 1
ATOM 925 C CA . LYS A 1 112 ? -12.604 19.421 15.720 1.00 43.62 112 LYS A CA 1
ATOM 926 C C . LYS A 1 112 ? -12.646 20.158 17.059 1.00 43.62 112 LYS A C 1
ATOM 928 O O . LYS A 1 112 ? -13.334 21.167 17.145 1.00 43.62 112 LYS A O 1
ATOM 933 N N . TYR A 1 113 ? -11.974 19.646 18.089 1.00 39.84 113 TYR A N 1
ATOM 934 C CA . TYR A 1 113 ? -11.998 20.221 19.440 1.00 39.84 113 TYR A CA 1
ATOM 935 C C . TYR A 1 113 ? -10.702 20.961 19.810 1.00 39.84 113 TYR A C 1
ATOM 937 O O . TYR A 1 113 ? -10.597 21.478 20.918 1.00 39.84 113 TYR A O 1
ATOM 945 N N . GLU A 1 114 ? -9.730 21.017 18.895 1.00 42.84 114 GLU A N 1
ATOM 946 C CA . GLU A 1 114 ? -8.469 21.763 19.040 1.00 42.84 114 GLU A CA 1
ATOM 947 C C . GLU A 1 114 ? -8.404 23.008 18.123 1.00 42.84 114 GLU A C 1
ATOM 949 O O . GLU A 1 114 ? -7.333 23.591 17.955 1.00 42.84 114 GLU A O 1
ATOM 954 N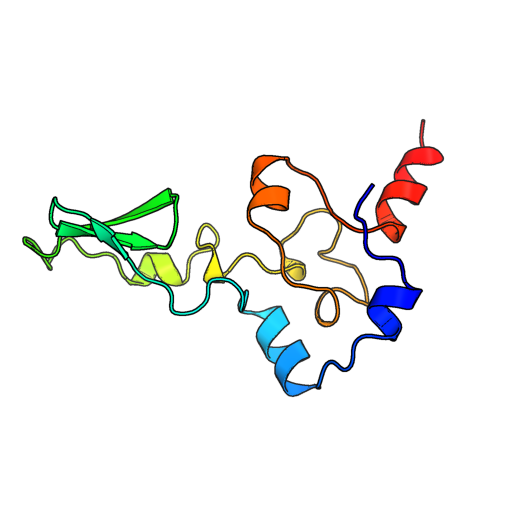 N . MET A 1 115 ? -9.543 23.429 17.551 1.00 39.56 115 MET A N 1
ATOM 955 C CA . MET A 1 115 ? -9.718 24.688 16.806 1.00 39.56 115 MET A CA 1
ATOM 956 C C . MET A 1 115 ? -10.589 25.682 17.571 1.00 39.56 115 MET A C 1
ATOM 958 O O . MET A 1 115 ? -11.709 25.289 17.967 1.00 39.56 115 MET A O 1
#

Secondary structure (DSSP, 8-state):
---B-HHHHHH----HHHHHHHHH--TTTTT--EE-TT-EEEETTTEEEEETTBGGG--GGGGGSSSSGGG--GGGSTTTTT-TTTTTSPPPPHHHHHHT---BHHHHTGGGS--